Protein AF-A0A5R2MT74-F1 (afdb_monomer_lite)

Foldseek 3Di:
DVVPDDVVVVVVVLVCQCPVDPVNVVVNCVVVVVVVVLVVVQVVQVVVVHGDPDSVVVVVVVVVVVVVVCVVCVVPDPPVVD

Sequence (82 aa):
MLVGENPFRAAVILVEGAFGKGTGIAFTLFYATTFIFTGLSVAVAAHCGLFNIGTEGQAYIAGLGIAIVCLSFDSTLPWWLT

Secondary structure (DSSP, 8-state):
--SSS-HHHHHHHHHHHHHSSHHHHHHHHHHHHHHHHHHHHHHHHHHTT-----HHHHHHHHHHHHHHHHHHHTTTS-TTT-

Radius of gyration: 18.96 Å; chains: 1; bounding box: 41×24×57 Å

Structure (mmCIF, N/CA/C/O backbone):
data_AF-A0A5R2MT74-F1
#
_entry.id   AF-A0A5R2MT74-F1
#
loop_
_atom_site.group_PDB
_atom_site.id
_atom_site.type_symbol
_atom_site.label_atom_id
_atom_site.label_alt_id
_atom_site.label_comp_id
_atom_site.label_asym_id
_atom_site.label_entity_id
_atom_site.label_seq_id
_atom_site.pdbx_PDB_ins_code
_atom_site.Cartn_x
_atom_site.Cartn_y
_atom_site.Cartn_z
_atom_site.occupancy
_atom_site.B_iso_or_equiv
_atom_site.auth_seq_id
_atom_site.auth_comp_id
_atom_site.auth_asym_id
_atom_site.auth_atom_id
_atom_site.pdbx_PDB_model_num
ATOM 1 N N . MET A 1 1 ? -6.995 8.767 27.645 1.00 53.56 1 MET A N 1
ATOM 2 C CA . MET A 1 1 ? -6.415 9.021 28.991 1.00 53.56 1 MET A CA 1
ATOM 3 C C . MET A 1 1 ? -5.761 10.403 29.127 1.00 53.56 1 MET A C 1
ATOM 5 O O . MET A 1 1 ? -6.005 11.022 30.145 1.00 53.56 1 MET A O 1
ATOM 9 N N . LEU A 1 2 ? -5.042 10.940 28.124 1.00 61.53 2 LEU A N 1
ATOM 10 C CA . LEU A 1 2 ? -4.575 12.352 28.104 1.00 61.53 2 LEU A CA 1
ATOM 11 C C . LEU A 1 2 ? -5.514 13.337 27.362 1.00 61.53 2 LEU A C 1
ATOM 13 O O . LEU A 1 2 ? -5.407 14.539 27.549 1.00 61.53 2 LEU A O 1
ATOM 17 N N . VAL A 1 3 ? -6.458 12.829 26.557 1.00 70.88 3 VAL A N 1
ATOM 18 C CA . VAL A 1 3 ? -7.419 13.612 25.737 1.00 70.88 3 VAL A CA 1
ATOM 19 C C . VAL A 1 3 ? -8.852 13.566 26.317 1.00 70.88 3 VAL A C 1
ATOM 21 O O . VAL A 1 3 ? -9.806 14.005 25.693 1.00 70.88 3 VAL A O 1
ATOM 24 N N . GLY A 1 4 ? -9.046 12.991 27.511 1.00 80.75 4 GLY A N 1
ATOM 25 C CA . GLY A 1 4 ? -10.377 12.815 28.128 1.00 80.75 4 GLY A CA 1
ATOM 26 C C . GLY A 1 4 ? -11.242 11.690 27.533 1.00 80.75 4 GLY A C 1
ATOM 27 O O . GLY A 1 4 ? -12.152 11.212 28.200 1.00 80.75 4 GLY A O 1
ATOM 28 N N . GLU A 1 5 ? -10.920 11.195 26.336 1.00 81.69 5 GLU A N 1
ATOM 29 C CA . GLU A 1 5 ? -11.596 10.050 25.707 1.00 81.69 5 GLU A CA 1
ATOM 30 C C . GLU A 1 5 ? -11.079 8.690 26.221 1.00 81.69 5 GLU A C 1
ATOM 32 O O . GLU A 1 5 ? -9.901 8.529 26.603 1.00 81.69 5 GLU A O 1
ATOM 37 N N . ASN A 1 6 ? -11.982 7.705 26.233 1.00 89.69 6 ASN A N 1
ATOM 38 C CA . ASN A 1 6 ? -11.709 6.351 26.694 1.00 89.69 6 ASN A CA 1
ATOM 39 C C . ASN A 1 6 ? -10.986 5.581 25.569 1.00 89.69 6 ASN A C 1
ATOM 41 O O . ASN A 1 6 ? -11.566 5.358 24.507 1.00 89.69 6 ASN A O 1
ATOM 45 N N . PRO A 1 7 ? -9.736 5.130 25.781 1.00 90.06 7 PRO A N 1
ATOM 46 C CA . PRO A 1 7 ? -8.951 4.484 24.729 1.00 90.06 7 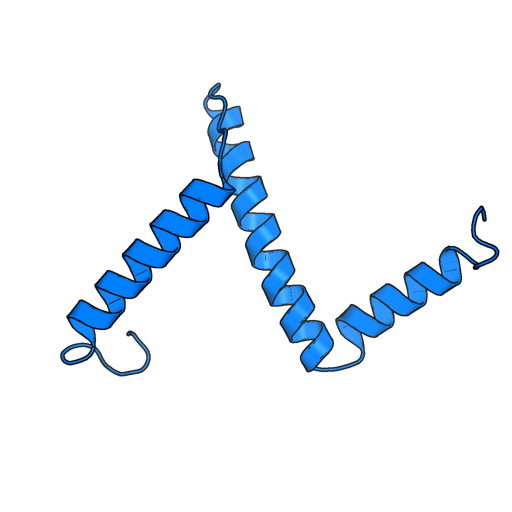PRO A CA 1
ATOM 47 C C . PRO A 1 7 ? -9.584 3.181 24.225 1.00 90.06 7 PRO A C 1
ATOM 49 O O . PRO A 1 7 ? -9.464 2.862 23.046 1.00 90.06 7 PRO A O 1
ATOM 52 N N . PHE A 1 8 ? -10.304 2.453 25.083 1.00 92.62 8 PHE A N 1
ATOM 53 C CA . PHE A 1 8 ? -11.029 1.252 24.674 1.00 92.62 8 PHE A CA 1
ATOM 54 C C . PHE A 1 8 ? -12.220 1.597 23.788 1.00 92.62 8 PHE A C 1
ATOM 56 O O . PHE A 1 8 ? -12.470 0.904 22.807 1.00 92.62 8 PHE A O 1
ATOM 63 N N . ARG A 1 9 ? -12.918 2.701 24.076 1.00 92.38 9 ARG A N 1
ATOM 64 C CA . ARG A 1 9 ? -13.996 3.182 23.208 1.00 92.38 9 ARG A CA 1
ATOM 65 C C . ARG A 1 9 ? -13.464 3.596 21.839 1.00 92.38 9 ARG A C 1
ATOM 67 O O . ARG A 1 9 ? -14.054 3.224 20.832 1.00 92.38 9 ARG A O 1
ATOM 74 N N . ALA A 1 10 ? -12.328 4.288 21.794 1.00 91.94 10 ALA A N 1
ATOM 75 C CA . ALA A 1 10 ? -11.667 4.619 20.535 1.00 91.94 10 ALA A CA 1
ATOM 76 C C . ALA A 1 10 ? -11.269 3.359 19.743 1.00 91.94 10 ALA A C 1
ATOM 78 O O . ALA A 1 10 ? -11.513 3.295 18.542 1.00 91.94 10 ALA A O 1
ATOM 79 N N . ALA A 1 11 ? -10.725 2.332 20.406 1.00 92.88 11 ALA A N 1
ATOM 80 C CA . ALA A 1 11 ? -10.397 1.061 19.759 1.00 92.88 11 ALA A CA 1
ATOM 81 C C . ALA A 1 11 ? -11.637 0.368 19.169 1.00 92.88 11 ALA A C 1
ATOM 83 O O . ALA A 1 11 ? -11.591 -0.092 18.030 1.00 92.88 11 ALA A O 1
ATOM 84 N N . VAL A 1 12 ? -12.757 0.349 19.900 1.00 94.62 12 VAL A N 1
ATOM 85 C CA . VAL A 1 12 ? -14.033 -0.181 19.390 1.00 94.62 12 VAL A CA 1
ATOM 86 C C . VAL A 1 12 ? -14.496 0.600 18.160 1.00 94.62 12 VAL A C 1
ATOM 88 O O . VAL A 1 12 ? -14.801 -0.016 17.145 1.00 94.62 12 VAL A O 1
ATOM 91 N N . ILE A 1 13 ? -14.455 1.936 18.199 1.00 94.06 13 ILE A N 1
ATOM 92 C CA . ILE A 1 13 ? -14.825 2.790 17.057 1.00 94.06 13 ILE A CA 1
ATOM 93 C C . ILE A 1 13 ? -13.944 2.505 15.832 1.00 94.06 13 ILE A C 1
ATOM 95 O O . ILE A 1 13 ? -14.444 2.499 14.711 1.00 94.06 13 ILE A O 1
ATOM 99 N N . LEU A 1 14 ? -12.646 2.249 16.016 1.00 93.25 14 LEU A N 1
ATOM 100 C CA . LEU A 1 14 ? -11.751 1.888 14.911 1.00 93.25 14 LEU A CA 1
ATOM 101 C C . LEU A 1 14 ? -12.137 0.544 14.282 1.00 93.25 14 LEU A C 1
ATOM 103 O O . LEU A 1 14 ? -12.172 0.434 13.058 1.00 93.25 14 LEU A O 1
ATOM 107 N N . VAL A 1 15 ? -12.456 -0.460 15.102 1.00 95.12 15 VAL A N 1
ATOM 108 C CA . VAL A 1 15 ? -12.899 -1.780 14.625 1.00 95.12 15 VAL A CA 1
ATOM 109 C C . VAL A 1 15 ? -14.247 -1.668 13.908 1.00 95.12 15 VAL A C 1
ATOM 111 O O . VAL A 1 15 ? -14.402 -2.183 12.802 1.00 95.12 15 VAL A O 1
ATOM 114 N N . GLU A 1 16 ? -15.206 -0.943 14.479 1.00 95.12 16 GLU A N 1
ATOM 115 C CA . GLU A 1 16 ? -16.496 -0.672 13.837 1.00 95.12 16 GLU A CA 1
ATOM 116 C C . GLU A 1 16 ? -16.334 0.133 12.541 1.00 95.12 16 GLU A C 1
ATOM 118 O O . GLU A 1 16 ? -17.009 -0.143 11.554 1.00 95.12 16 GLU A O 1
ATOM 123 N N . GLY A 1 17 ? -15.416 1.097 12.495 1.00 94.44 17 GLY A N 1
ATOM 124 C CA . GLY A 1 17 ? -15.109 1.855 11.283 1.00 94.44 17 GLY A CA 1
ATOM 125 C C . GLY A 1 17 ? -14.495 0.986 10.184 1.00 94.44 17 GLY A C 1
ATOM 126 O O . GLY A 1 17 ? -14.869 1.119 9.019 1.00 94.44 17 GLY A O 1
ATOM 127 N N . ALA A 1 18 ? -13.598 0.070 10.555 1.00 95.31 18 ALA A N 1
ATOM 128 C CA . ALA A 1 18 ? -12.920 -0.835 9.632 1.00 95.31 18 ALA A CA 1
ATOM 129 C C . ALA A 1 18 ? -13.843 -1.937 9.083 1.00 95.31 18 ALA A C 1
ATOM 131 O O . ALA A 1 18 ? -13.767 -2.271 7.903 1.00 95.31 18 ALA A O 1
ATOM 132 N N . PHE A 1 19 ? -14.737 -2.492 9.908 1.00 95.50 19 PHE A N 1
ATOM 133 C CA . PHE A 1 19 ? -15.539 -3.670 9.543 1.00 95.50 19 PHE A CA 1
ATOM 134 C C . PHE A 1 19 ? -17.053 -3.423 9.466 1.00 95.50 19 PHE A C 1
ATOM 136 O O . PHE A 1 19 ? -17.789 -4.279 8.982 1.00 95.50 19 PHE A O 1
ATOM 143 N N . GLY A 1 20 ? -17.550 -2.272 9.920 1.00 89.25 20 GLY A N 1
ATOM 144 C CA . GLY A 1 20 ? -18.986 -2.019 10.086 1.00 89.25 20 GLY A CA 1
ATOM 145 C C . GLY A 1 20 ? -19.743 -1.646 8.810 1.00 89.25 20 GLY A C 1
ATOM 146 O O . GLY A 1 20 ? -20.969 -1.737 8.781 1.00 89.25 20 GLY A O 1
ATOM 147 N N . LYS A 1 21 ? -19.054 -1.225 7.742 1.00 92.62 21 LYS A N 1
ATOM 148 C CA . LYS A 1 21 ? -19.654 -0.940 6.423 1.00 92.62 21 LYS A CA 1
ATOM 149 C C . LYS A 1 21 ? -18.753 -1.455 5.305 1.00 92.62 21 LYS A C 1
ATOM 151 O O . LYS A 1 21 ? -17.535 -1.470 5.459 1.00 92.62 21 LYS A O 1
ATOM 156 N N . GLY A 1 22 ? -19.336 -1.763 4.142 1.00 93.38 22 GLY A N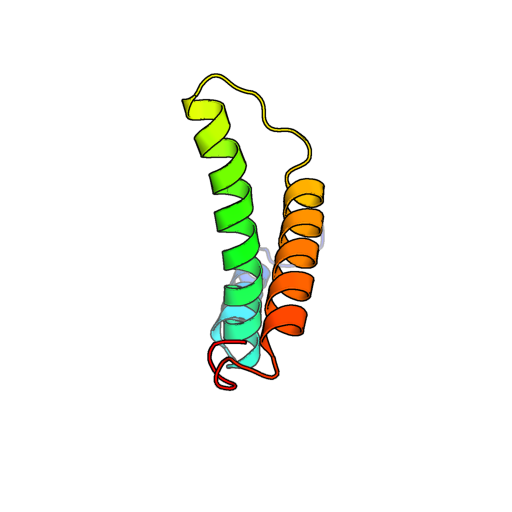 1
ATOM 157 C CA . GLY A 1 22 ? -18.576 -2.189 2.957 1.00 93.38 22 GLY A CA 1
ATOM 158 C C . GLY A 1 22 ? -17.479 -1.196 2.549 1.00 93.38 22 GLY A C 1
ATOM 159 O O . GLY A 1 22 ? -16.369 -1.601 2.226 1.00 93.38 22 GLY A O 1
ATOM 160 N N . THR A 1 23 ? -17.743 0.110 2.658 1.00 93.81 23 THR A N 1
ATOM 161 C CA . THR A 1 23 ? -16.741 1.162 2.416 1.00 93.81 23 THR A CA 1
ATOM 162 C C . THR A 1 23 ? -15.593 1.122 3.429 1.00 93.81 23 THR A C 1
ATOM 164 O O . THR A 1 23 ? -14.450 1.350 3.052 1.00 93.81 23 THR A O 1
ATOM 167 N N . GLY A 1 24 ? -15.882 0.802 4.696 1.00 95.75 24 GLY A N 1
ATOM 168 C CA . GLY A 1 24 ? -14.867 0.631 5.739 1.00 95.75 24 GLY A CA 1
ATOM 169 C C . GLY A 1 24 ? -13.914 -0.503 5.390 1.00 95.75 24 GLY A C 1
ATOM 170 O O . GLY A 1 24 ? -12.709 -0.288 5.318 1.00 95.75 24 GLY A O 1
ATOM 171 N N . ILE A 1 25 ? -14.473 -1.659 5.019 1.00 96.56 25 ILE A N 1
ATOM 172 C CA . ILE A 1 25 ? -13.697 -2.830 4.595 1.00 96.56 25 ILE A CA 1
ATOM 173 C C . ILE A 1 25 ? -12.843 -2.493 3.368 1.00 96.56 25 ILE A C 1
ATOM 175 O O . ILE A 1 25 ? -11.656 -2.815 3.339 1.00 96.56 25 ILE A O 1
ATOM 179 N N . ALA A 1 26 ? -13.420 -1.812 2.374 1.00 96.62 26 ALA A N 1
ATOM 180 C CA . ALA A 1 26 ? -12.700 -1.403 1.171 1.00 96.62 26 ALA A CA 1
ATOM 181 C C . ALA A 1 26 ? -11.503 -0.496 1.500 1.00 96.62 26 ALA A C 1
ATOM 183 O O . ALA A 1 26 ? -10.395 -0.761 1.035 1.00 96.62 26 ALA A O 1
ATOM 184 N N . PHE A 1 27 ? -11.689 0.524 2.344 1.00 95.50 27 PHE A N 1
ATOM 185 C CA . PHE A 1 27 ? -10.588 1.388 2.776 1.00 95.50 27 PHE A CA 1
ATOM 186 C C . PHE A 1 27 ? -9.553 0.636 3.612 1.00 95.50 27 PHE A C 1
ATOM 188 O O . PHE A 1 27 ? -8.355 0.815 3.395 1.00 95.50 27 PHE A O 1
ATOM 195 N N . THR A 1 28 ? -9.981 -0.229 4.532 1.00 96.62 28 THR A N 1
ATOM 196 C CA . THR A 1 28 ? -9.066 -1.047 5.331 1.00 96.62 28 THR A CA 1
ATOM 197 C C . THR A 1 28 ? -8.191 -1.916 4.438 1.00 96.62 28 THR A C 1
ATOM 199 O O . THR A 1 28 ? -6.976 -1.904 4.606 1.00 96.62 28 THR A O 1
ATOM 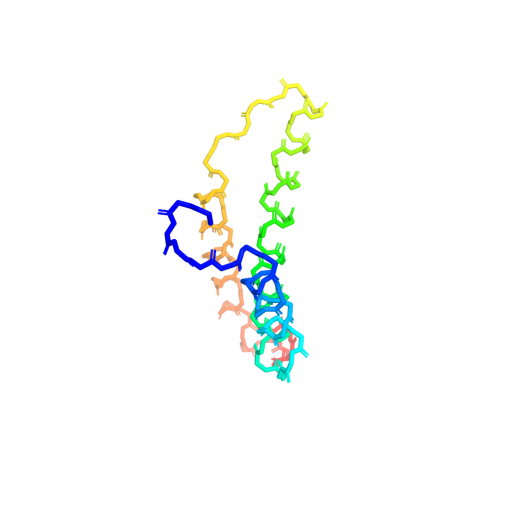202 N N . LEU A 1 29 ? -8.768 -2.613 3.457 1.00 96.38 29 LEU A N 1
ATOM 203 C CA . LEU A 1 29 ? -8.007 -3.431 2.510 1.00 96.38 29 LEU A CA 1
ATOM 204 C C . LEU A 1 29 ? -7.088 -2.584 1.622 1.00 96.38 29 LEU A C 1
ATOM 206 O O . LEU A 1 29 ? -5.933 -2.958 1.415 1.00 96.38 29 LEU A O 1
ATOM 210 N N . PHE A 1 30 ? -7.568 -1.435 1.141 1.00 94.44 30 PHE A N 1
ATOM 211 C CA . PHE A 1 30 ? -6.780 -0.506 0.330 1.00 94.44 30 PHE A CA 1
ATOM 212 C C . PHE A 1 30 ? -5.510 -0.047 1.064 1.00 94.44 30 PHE A C 1
ATOM 214 O O . PHE A 1 30 ? -4.402 -0.188 0.544 1.00 94.44 30 PHE A O 1
ATOM 221 N N . TYR A 1 31 ? -5.642 0.427 2.306 1.00 94.38 31 TYR A N 1
ATOM 222 C CA . TYR A 1 31 ? -4.489 0.859 3.100 1.00 94.38 31 TYR A CA 1
ATOM 223 C C . TYR A 1 31 ? -3.629 -0.313 3.586 1.00 94.38 31 TYR A C 1
ATOM 225 O O . TYR A 1 31 ? -2.402 -0.220 3.547 1.00 94.38 31 TYR A O 1
ATOM 233 N N . ALA A 1 32 ? -4.242 -1.429 3.996 1.00 96.38 32 ALA A N 1
ATOM 234 C CA . ALA A 1 32 ? -3.510 -2.614 4.439 1.00 96.38 32 ALA A CA 1
ATOM 235 C C . ALA A 1 32 ? -2.590 -3.151 3.337 1.00 96.38 32 ALA A C 1
ATOM 237 O O . ALA A 1 32 ? -1.432 -3.453 3.612 1.00 96.38 32 ALA A O 1
ATOM 238 N N . THR A 1 33 ? -3.070 -3.206 2.093 1.00 94.94 33 THR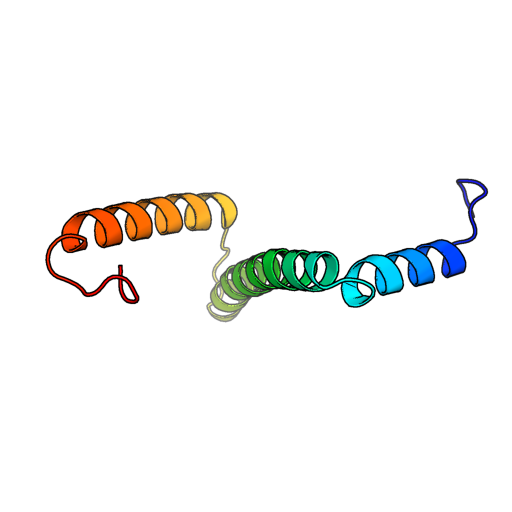 A N 1
ATOM 239 C CA . THR A 1 33 ? -2.280 -3.646 0.933 1.00 94.94 33 THR A CA 1
ATOM 240 C C . THR A 1 33 ? -1.023 -2.794 0.776 1.00 94.94 33 THR A C 1
ATOM 242 O O . THR A 1 33 ? 0.088 -3.324 0.739 1.00 94.94 33 THR A O 1
ATOM 245 N N . THR A 1 34 ? -1.181 -1.469 0.777 1.00 92.00 34 THR A N 1
ATOM 246 C CA . THR A 1 34 ? -0.059 -0.527 0.672 1.00 92.00 34 THR A CA 1
ATOM 247 C C . THR A 1 34 ? 0.947 -0.718 1.807 1.00 92.00 34 THR A C 1
ATOM 249 O O . THR A 1 34 ? 2.149 -0.815 1.551 1.00 92.00 34 THR A O 1
ATOM 252 N N . PHE A 1 35 ? 0.486 -0.836 3.056 1.00 94.12 35 PHE A N 1
ATOM 253 C CA . PHE A 1 35 ? 1.377 -1.035 4.203 1.00 94.12 35 PHE A CA 1
ATOM 254 C C . PHE A 1 35 ? 2.109 -2.379 4.173 1.00 94.12 35 PHE A C 1
ATOM 256 O O . PHE A 1 35 ? 3.308 -2.415 4.452 1.00 94.12 35 PHE A O 1
ATOM 263 N N . ILE A 1 36 ? 1.429 -3.463 3.790 1.00 96.50 36 ILE A N 1
ATOM 264 C CA . ILE A 1 36 ? 2.034 -4.795 3.674 1.00 96.50 36 ILE A CA 1
ATOM 265 C C . ILE A 1 36 ? 3.146 -4.783 2.625 1.00 96.50 36 ILE A C 1
ATOM 267 O O . ILE A 1 36 ? 4.259 -5.210 2.925 1.00 96.50 36 ILE A O 1
ATOM 271 N N . PHE A 1 37 ? 2.894 -4.262 1.421 1.00 94.38 37 PHE A N 1
ATOM 272 C CA . PHE A 1 37 ? 3.909 -4.242 0.362 1.00 94.38 37 PHE A CA 1
ATOM 273 C C . PHE A 1 37 ? 5.059 -3.275 0.653 1.00 94.38 37 PHE A C 1
ATOM 275 O O . PHE A 1 37 ? 6.214 -3.584 0.355 1.00 94.38 37 PHE A O 1
ATOM 282 N N . THR A 1 38 ? 4.772 -2.144 1.299 1.00 93.69 38 THR A N 1
ATOM 283 C CA . THR A 1 38 ? 5.814 -1.211 1.750 1.00 93.69 38 THR A CA 1
ATOM 284 C C . THR A 1 38 ? 6.717 -1.876 2.790 1.00 93.69 38 THR A C 1
ATOM 286 O O . THR A 1 38 ? 7.942 -1.837 2.663 1.00 93.69 38 THR A O 1
ATOM 289 N N . GLY A 1 39 ? 6.127 -2.550 3.782 1.00 93.88 39 GLY A N 1
ATOM 290 C CA . GLY A 1 39 ? 6.868 -3.314 4.784 1.00 93.88 39 GLY A CA 1
ATOM 291 C C . GLY A 1 39 ? 7.660 -4.466 4.167 1.00 93.88 39 GLY A C 1
ATOM 292 O O . GLY A 1 39 ? 8.828 -4.651 4.503 1.00 93.88 39 GLY A O 1
ATOM 293 N N . LEU A 1 40 ? 7.068 -5.190 3.214 1.00 95.56 40 LEU A N 1
ATOM 294 C CA . LEU A 1 40 ? 7.725 -6.279 2.492 1.00 95.56 40 LEU A CA 1
ATOM 295 C C . LEU A 1 40 ? 8.957 -5.788 1.722 1.00 95.56 40 LEU A C 1
ATOM 297 O O . LEU A 1 40 ? 10.004 -6.424 1.791 1.00 95.56 40 LEU A O 1
ATOM 301 N N . SER A 1 41 ? 8.865 -4.643 1.044 1.00 95.12 41 SER A N 1
ATOM 302 C CA . SER A 1 41 ? 9.988 -4.046 0.308 1.00 95.12 41 SER A CA 1
ATOM 303 C C . SER A 1 41 ? 11.183 -3.723 1.217 1.00 95.12 41 SER A C 1
ATOM 305 O O . SER A 1 41 ? 12.340 -3.930 0.842 1.00 95.12 41 SER A O 1
ATOM 307 N N . VAL A 1 42 ? 10.925 -3.276 2.450 1.00 95.06 42 VAL A N 1
ATOM 308 C CA . VAL A 1 42 ? 11.981 -3.049 3.450 1.00 95.06 42 VAL A CA 1
ATOM 309 C C . VAL A 1 42 ? 12.492 -4.373 4.027 1.00 95.06 42 VAL A C 1
ATOM 311 O O . VAL A 1 42 ? 13.702 -4.560 4.142 1.00 95.06 42 VAL A O 1
ATOM 314 N N . ALA A 1 43 ? 11.597 -5.309 4.354 1.00 95.81 43 ALA A N 1
ATOM 315 C CA . ALA A 1 43 ? 11.948 -6.601 4.943 1.00 95.81 43 ALA A CA 1
ATOM 316 C C . ALA A 1 43 ? 12.823 -7.455 4.010 1.00 95.81 43 ALA A C 1
ATOM 318 O O . ALA A 1 43 ? 13.804 -8.042 4.462 1.00 95.81 43 ALA A O 1
ATOM 319 N N . VAL A 1 44 ? 12.509 -7.486 2.711 1.00 96.56 44 VAL A N 1
ATOM 320 C CA . VAL A 1 44 ? 13.301 -8.196 1.695 1.00 96.56 44 VAL A CA 1
ATOM 321 C C . VAL A 1 44 ? 14.703 -7.598 1.586 1.00 96.56 44 VAL A C 1
ATOM 323 O O . VAL A 1 44 ? 15.685 -8.336 1.619 1.00 96.56 44 VAL A O 1
ATOM 326 N N . ALA A 1 45 ? 14.824 -6.270 1.526 1.00 96.19 45 ALA A N 1
ATOM 327 C CA . ALA A 1 45 ? 16.130 -5.618 1.472 1.00 96.19 45 ALA A CA 1
ATOM 328 C C . ALA A 1 45 ? 16.962 -5.889 2.733 1.00 96.19 45 ALA A C 1
ATOM 330 O O . ALA A 1 45 ? 18.130 -6.265 2.624 1.00 96.19 45 ALA A O 1
ATOM 331 N N . ALA A 1 46 ? 16.343 -5.781 3.913 1.00 95.94 46 ALA A N 1
ATOM 332 C CA . ALA A 1 46 ? 16.992 -6.080 5.184 1.00 95.94 46 ALA A CA 1
ATOM 333 C C . ALA A 1 46 ? 17.464 -7.541 5.255 1.00 95.94 46 ALA A C 1
ATOM 335 O O . ALA A 1 46 ? 18.568 -7.806 5.728 1.00 95.94 46 ALA A O 1
ATOM 336 N N . HIS A 1 47 ? 16.673 -8.484 4.730 1.00 97.38 47 HIS A N 1
ATOM 337 C CA . HIS A 1 47 ? 17.063 -9.892 4.633 1.00 97.38 47 HIS A CA 1
ATOM 338 C C . HIS A 1 47 ? 18.295 -10.099 3.736 1.00 97.38 47 HIS A C 1
ATOM 340 O O . HIS A 1 47 ? 19.135 -10.947 4.027 1.00 97.38 47 HIS A O 1
ATOM 346 N N . CYS A 1 48 ? 18.451 -9.284 2.692 1.00 97.31 48 CYS A N 1
ATOM 347 C CA . CYS A 1 48 ? 19.639 -9.268 1.836 1.00 97.31 48 CYS A CA 1
ATOM 348 C C . CYS A 1 48 ? 20.824 -8.468 2.418 1.00 97.31 48 CYS A C 1
ATOM 350 O O . CYS A 1 48 ? 21.841 -8.327 1.743 1.00 97.31 48 CYS A O 1
ATOM 352 N N . GLY A 1 49 ? 20.715 -7.923 3.636 1.00 96.38 49 GLY A N 1
ATOM 353 C CA . GLY A 1 49 ? 21.748 -7.071 4.239 1.00 96.38 49 GLY A CA 1
ATOM 354 C C . GLY A 1 49 ? 21.844 -5.671 3.620 1.00 96.38 49 GLY A C 1
ATOM 355 O O . GLY A 1 49 ? 22.857 -4.993 3.787 1.00 96.38 49 GLY A O 1
ATOM 356 N N . LEU A 1 50 ? 20.809 -5.238 2.897 1.00 95.88 50 LEU A N 1
ATOM 357 C CA . LEU A 1 50 ? 20.730 -3.937 2.239 1.00 95.88 50 LEU A CA 1
ATOM 358 C C . LEU A 1 50 ? 19.792 -2.998 3.000 1.00 95.88 50 LEU A C 1
ATOM 360 O O . LEU A 1 50 ? 18.805 -3.416 3.605 1.00 95.88 50 LEU A O 1
ATOM 364 N N . PHE A 1 51 ? 20.071 -1.700 2.917 1.00 92.38 51 PHE A N 1
ATOM 365 C CA . PHE A 1 51 ? 19.179 -0.669 3.432 1.00 92.38 51 PHE A CA 1
ATOM 366 C C . PHE A 1 51 ? 18.341 -0.090 2.290 1.00 92.38 51 PHE A C 1
ATOM 368 O O . PHE A 1 51 ? 18.891 0.457 1.336 1.00 92.38 51 PHE A O 1
ATOM 375 N N . ASN A 1 52 ? 17.016 -0.223 2.376 1.00 92.12 52 ASN A N 1
ATOM 376 C CA . ASN A 1 52 ? 16.092 0.300 1.370 1.00 92.12 52 ASN A CA 1
ATOM 377 C C . ASN A 1 52 ? 15.434 1.593 1.866 1.00 92.12 52 ASN A C 1
ATOM 379 O O . ASN A 1 52 ? 14.537 1.555 2.708 1.00 92.12 52 ASN A O 1
ATOM 383 N N . ILE A 1 53 ? 15.900 2.732 1.347 1.00 91.44 53 ILE A N 1
ATOM 384 C CA . ILE A 1 53 ? 15.333 4.062 1.610 1.00 91.44 53 ILE A CA 1
ATOM 385 C C . ILE A 1 53 ? 14.478 4.481 0.418 1.00 91.44 53 ILE A C 1
ATOM 387 O O . ILE A 1 53 ? 14.873 4.297 -0.731 1.00 91.44 53 ILE A O 1
ATOM 391 N N . GLY A 1 54 ? 13.354 5.143 0.693 1.00 89.38 54 GLY A N 1
ATOM 392 C CA . GLY A 1 54 ? 12.559 5.787 -0.353 1.00 89.38 54 GLY A CA 1
ATOM 393 C C . GLY A 1 54 ? 11.544 4.853 -0.999 1.00 89.38 54 GLY A C 1
ATOM 394 O O . GLY A 1 54 ? 11.213 5.012 -2.172 1.00 89.38 54 GLY A O 1
ATOM 395 N N . THR A 1 55 ? 11.022 3.901 -0.229 1.00 92.25 55 THR A N 1
ATOM 396 C CA . THR A 1 55 ? 9.973 2.967 -0.649 1.00 92.25 55 THR A CA 1
ATOM 397 C C . THR A 1 55 ? 8.744 3.683 -1.218 1.00 92.25 55 THR A C 1
ATOM 399 O O . THR A 1 55 ? 8.142 3.201 -2.170 1.00 92.25 55 THR A O 1
ATOM 402 N N . GLU A 1 56 ? 8.411 4.873 -0.703 1.00 90.19 56 GLU A N 1
ATOM 403 C CA . GLU A 1 56 ? 7.352 5.728 -1.257 1.00 90.19 56 GLU A CA 1
ATOM 404 C C . GLU A 1 56 ? 7.656 6.154 -2.702 1.00 90.19 56 GLU A C 1
ATOM 406 O O . GLU A 1 56 ? 6.813 6.010 -3.583 1.00 90.19 56 GLU A O 1
ATOM 411 N N . GLY A 1 57 ? 8.880 6.618 -2.978 1.00 92.38 57 GLY A N 1
ATOM 412 C CA . GLY A 1 57 ? 9.313 6.996 -4.327 1.00 92.38 57 GLY A CA 1
ATOM 413 C C . GLY A 1 57 ? 9.330 5.807 -5.289 1.00 92.38 57 GLY A C 1
ATOM 414 O O . GLY A 1 57 ? 8.901 5.934 -6.437 1.00 92.38 57 GLY A O 1
ATOM 415 N N . GLN A 1 58 ? 9.752 4.634 -4.804 1.00 94.75 58 GLN A N 1
ATOM 416 C CA . GLN A 1 58 ? 9.674 3.381 -5.561 1.00 94.75 58 GLN A CA 1
ATOM 417 C C . GLN A 1 58 ? 8.223 3.031 -5.910 1.00 94.75 58 GLN A C 1
ATOM 419 O O . GLN A 1 58 ? 7.951 2.676 -7.055 1.00 94.75 58 GLN A O 1
ATOM 424 N N . ALA A 1 59 ? 7.290 3.184 -4.966 1.00 92.75 59 ALA A N 1
ATOM 425 C CA . ALA A 1 59 ? 5.869 2.953 -5.208 1.00 92.75 59 ALA A CA 1
ATOM 426 C C . ALA A 1 59 ? 5.294 3.930 -6.248 1.00 92.75 59 ALA A C 1
ATOM 428 O O . ALA A 1 59 ? 4.572 3.498 -7.147 1.00 92.75 59 ALA A O 1
ATOM 429 N N . TYR A 1 60 ? 5.656 5.217 -6.190 1.00 93.75 60 TYR A N 1
ATOM 430 C CA . TYR A 1 60 ? 5.216 6.209 -7.180 1.00 93.75 60 TYR A CA 1
ATOM 431 C C . TYR A 1 60 ? 5.718 5.896 -8.592 1.00 93.75 60 TYR A C 1
ATOM 433 O O . TYR A 1 60 ? 4.928 5.898 -9.537 1.00 93.75 60 TYR A O 1
ATOM 441 N N . ILE A 1 61 ? 7.012 5.602 -8.749 1.00 96.81 61 ILE A N 1
ATOM 442 C CA . ILE A 1 61 ? 7.584 5.283 -10.065 1.00 96.81 61 ILE A CA 1
ATOM 443 C C . ILE A 1 61 ? 7.053 3.947 -10.592 1.00 96.81 61 ILE A C 1
ATOM 445 O O . ILE A 1 61 ? 6.749 3.851 -11.781 1.00 96.81 61 ILE A O 1
ATOM 449 N N . ALA A 1 62 ? 6.873 2.942 -9.731 1.00 94.69 62 ALA A N 1
ATOM 450 C CA . ALA A 1 62 ? 6.240 1.684 -10.116 1.00 94.69 62 ALA A CA 1
ATOM 451 C C . ALA A 1 62 ? 4.794 1.902 -10.588 1.00 94.69 62 ALA A C 1
ATOM 453 O O . ALA A 1 62 ? 4.417 1.400 -11.645 1.00 94.69 62 ALA A O 1
ATOM 454 N N . GLY A 1 63 ? 4.007 2.698 -9.856 1.00 94.44 63 GLY A N 1
ATOM 455 C CA . GLY A 1 63 ? 2.637 3.046 -10.235 1.00 94.44 63 GLY A CA 1
ATOM 456 C C . GLY A 1 63 ? 2.564 3.786 -11.572 1.00 94.44 63 GLY A C 1
ATOM 457 O O . GLY A 1 63 ? 1.748 3.433 -12.422 1.00 94.44 63 GLY A O 1
ATOM 458 N N . LEU A 1 64 ? 3.459 4.753 -11.802 1.00 97.19 64 LEU A N 1
ATOM 459 C CA . LEU A 1 64 ? 3.575 5.442 -13.091 1.00 97.19 64 LEU A CA 1
ATOM 460 C C . LEU A 1 64 ? 3.931 4.467 -14.222 1.00 97.19 64 LEU A C 1
ATOM 462 O O . LEU A 1 64 ? 3.323 4.517 -15.289 1.00 97.19 64 LEU A O 1
ATOM 466 N N . GLY A 1 65 ? 4.890 3.571 -13.987 1.00 96.81 65 GLY A N 1
ATOM 467 C CA . GLY A 1 65 ? 5.290 2.553 -14.956 1.00 96.81 65 GLY A CA 1
ATOM 468 C C . GLY A 1 65 ? 4.137 1.623 -15.330 1.00 96.81 65 GLY A C 1
ATOM 469 O O . GLY A 1 65 ? 3.890 1.411 -16.515 1.00 96.81 65 GLY A O 1
ATOM 470 N N . ILE A 1 66 ? 3.387 1.134 -14.337 1.00 94.75 66 ILE A N 1
ATOM 471 C CA . ILE A 1 66 ? 2.195 0.303 -14.561 1.00 94.75 66 ILE A CA 1
ATOM 472 C C . ILE A 1 66 ? 1.154 1.076 -15.371 1.00 94.75 66 ILE A C 1
ATOM 474 O O . ILE A 1 66 ? 0.676 0.560 -16.374 1.00 94.75 66 ILE A O 1
ATOM 478 N N . ALA A 1 67 ? 0.857 2.326 -15.003 1.00 94.69 67 ALA A N 1
ATOM 479 C CA . ALA A 1 67 ? -0.111 3.145 -15.727 1.00 94.69 67 ALA A CA 1
ATOM 480 C C . ALA A 1 67 ? 0.273 3.334 -17.205 1.00 94.69 67 ALA A C 1
ATOM 482 O O . ALA A 1 67 ? -0.578 3.208 -18.083 1.00 94.69 67 ALA A O 1
ATOM 483 N N . ILE A 1 68 ? 1.554 3.584 -17.495 1.00 96.25 68 ILE A N 1
ATOM 484 C CA . ILE A 1 68 ? 2.054 3.690 -18.874 1.00 96.25 68 ILE A CA 1
ATOM 485 C C . ILE A 1 68 ? 1.871 2.366 -19.621 1.00 96.25 68 ILE A C 1
ATOM 487 O O . ILE A 1 68 ? 1.430 2.379 -20.770 1.00 96.25 68 ILE A O 1
ATOM 491 N N . VAL A 1 69 ? 2.192 1.233 -18.990 1.00 94.44 69 VAL A N 1
ATOM 492 C CA . VAL A 1 69 ? 2.035 -0.095 -19.602 1.00 94.44 69 VAL A CA 1
ATOM 493 C C . VAL A 1 69 ? 0.563 -0.377 -19.901 1.00 94.44 69 VAL A C 1
ATOM 495 O O . VAL A 1 69 ? 0.252 -0.707 -21.041 1.00 94.44 69 VAL A O 1
ATOM 498 N N . CYS A 1 70 ? -0.342 -0.173 -18.941 1.00 93.31 70 CYS A N 1
ATOM 499 C CA . CYS A 1 70 ? -1.784 -0.334 -19.146 1.00 93.31 70 CYS A CA 1
ATOM 500 C C . CYS A 1 70 ? -2.264 0.513 -20.334 1.00 93.31 70 CYS A C 1
ATOM 502 O O . CYS A 1 70 ? -2.782 -0.016 -21.313 1.00 93.31 70 CYS A O 1
ATOM 504 N N . LEU A 1 71 ? -1.975 1.817 -20.331 1.00 92.56 71 LEU A N 1
ATOM 505 C CA . LEU A 1 71 ? -2.377 2.711 -21.424 1.00 92.56 71 LEU A CA 1
ATOM 506 C C . LEU A 1 71 ? -1.780 2.314 -22.782 1.00 92.56 71 LEU A C 1
ATOM 508 O O . LEU A 1 71 ? -2.411 2.518 -23.816 1.00 92.56 71 LEU A O 1
ATOM 512 N N . SER A 1 72 ? -0.579 1.734 -22.794 1.00 94.12 72 SER A N 1
ATOM 513 C CA . SER A 1 72 ? 0.065 1.271 -24.028 1.00 94.12 72 SER A CA 1
ATOM 514 C C . SER A 1 72 ? -0.640 0.058 -24.637 1.00 94.12 72 SER A C 1
ATOM 516 O O . SER A 1 72 ? -0.632 -0.100 -25.857 1.00 94.12 72 SER A O 1
ATOM 518 N N . PHE A 1 73 ? -1.251 -0.792 -23.809 1.00 94.19 73 PHE A N 1
ATOM 519 C CA . PHE A 1 73 ? -1.909 -2.023 -24.248 1.00 94.19 73 PHE A CA 1
ATOM 520 C C . PHE A 1 73 ? -3.443 -1.953 -24.265 1.00 94.19 73 PHE A C 1
ATOM 522 O O . PHE A 1 73 ? -4.071 -2.911 -24.719 1.00 94.19 73 PHE A O 1
ATOM 529 N N . ASP A 1 74 ? -4.037 -0.822 -23.882 1.00 90.94 74 ASP A N 1
ATOM 530 C CA . ASP A 1 74 ? -5.489 -0.607 -23.769 1.00 90.94 74 ASP A CA 1
ATOM 531 C C . ASP A 1 74 ? -6.299 -1.022 -25.000 1.00 90.94 74 ASP A C 1
ATOM 533 O O . ASP A 1 74 ? -7.345 -1.652 -24.888 1.00 90.94 74 ASP A O 1
ATOM 537 N N . SER A 1 75 ? -5.773 -0.767 -26.198 1.00 88.31 75 SER A N 1
ATOM 538 C CA . SER A 1 75 ? -6.448 -1.130 -27.453 1.00 88.31 75 SER A CA 1
ATOM 539 C C . SER A 1 75 ? -6.337 -2.611 -27.837 1.00 88.31 75 SER A C 1
ATOM 541 O O . SER A 1 75 ? -7.052 -3.072 -28.727 1.00 88.31 75 SER A O 1
ATOM 543 N N . THR A 1 76 ? -5.428 -3.356 -27.207 1.00 92.00 76 THR A N 1
ATOM 544 C CA . THR A 1 76 ? -5.084 -4.737 -27.592 1.00 92.00 76 THR A CA 1
ATOM 545 C C . THR A 1 76 ? -5.491 -5.770 -26.555 1.00 92.00 76 THR A C 1
ATOM 547 O O . THR A 1 76 ? -5.845 -6.894 -26.916 1.00 92.00 76 THR A O 1
ATOM 550 N N . LEU A 1 77 ? -5.434 -5.408 -25.275 1.00 89.25 77 LEU A N 1
ATOM 551 C CA . LEU A 1 77 ? -5.790 -6.283 -24.174 1.00 89.25 77 LEU A CA 1
ATOM 552 C C . LEU A 1 77 ? -7.261 -6.071 -23.796 1.00 89.25 77 LEU A C 1
ATOM 554 O O . LEU A 1 77 ? -7.784 -4.962 -2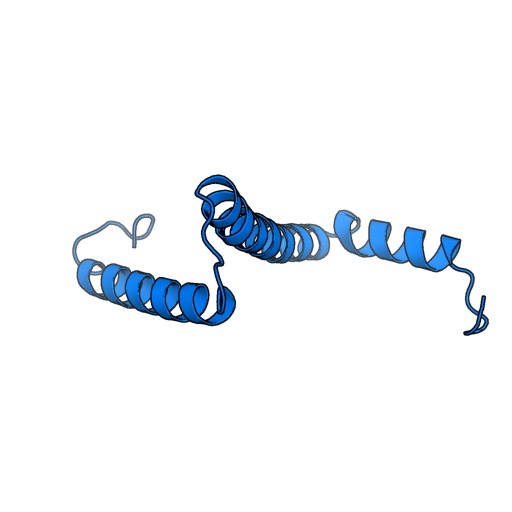3.894 1.00 89.25 77 LEU A O 1
ATOM 558 N N . PRO A 1 78 ? -7.969 -7.135 -23.386 1.00 87.94 78 PRO A N 1
ATOM 559 C CA . PRO A 1 78 ? -9.343 -7.005 -22.928 1.00 87.94 78 PRO A CA 1
ATOM 560 C C . PRO A 1 78 ? -9.413 -6.135 -21.666 1.00 87.94 78 PRO A C 1
ATOM 562 O O . PRO A 1 78 ? -8.521 -6.176 -20.828 1.00 87.94 78 PRO A O 1
ATOM 565 N N . TRP A 1 79 ? -10.529 -5.423 -21.498 1.00 83.31 79 TRP A N 1
ATOM 566 C CA . TRP A 1 79 ? -10.794 -4.438 -20.433 1.00 83.31 79 TRP A CA 1
ATOM 567 C C . TRP A 1 79 ? -10.555 -4.886 -18.979 1.00 83.31 79 TRP A C 1
ATOM 569 O O . TRP A 1 79 ? -10.534 -4.053 -18.086 1.00 83.31 79 TRP A O 1
ATOM 579 N N . TRP A 1 80 ? -10.445 -6.188 -18.712 1.00 85.19 80 TRP A N 1
ATOM 580 C CA . TRP A 1 80 ? -10.146 -6.723 -17.379 1.00 85.19 80 TRP A CA 1
ATOM 581 C C . TRP A 1 80 ? -8.643 -6.939 -17.133 1.00 85.19 80 TRP A C 1
ATOM 583 O O . TRP A 1 80 ? -8.259 -7.275 -16.014 1.00 85.19 80 TRP A O 1
ATOM 593 N N . LEU A 1 81 ? -7.810 -6.813 -18.172 1.00 78.56 81 LEU A N 1
ATOM 594 C CA . LEU A 1 81 ? -6.357 -7.006 -18.135 1.00 78.56 81 LEU A CA 1
ATOM 595 C C . LEU A 1 81 ? -5.576 -5.688 -18.318 1.00 78.56 81 LEU A C 1
ATOM 597 O O . LEU A 1 81 ? -4.391 -5.649 -17.992 1.00 78.56 81 LEU A O 1
ATOM 601 N N . THR A 1 82 ? -6.228 -4.640 -18.826 1.00 73.12 82 THR A N 1
ATOM 602 C CA . THR A 1 82 ? -5.701 -3.269 -18.882 1.00 73.12 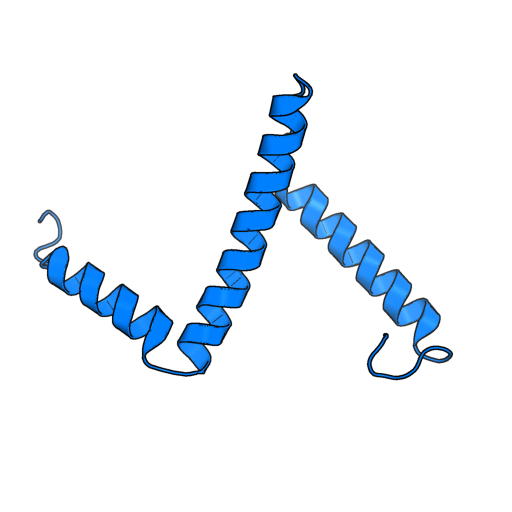82 THR A CA 1
ATOM 603 C C . THR A 1 82 ? -6.140 -2.476 -17.660 1.00 73.12 82 THR A C 1
ATOM 605 O O . THR A 1 82 ? -5.280 -1.767 -17.088 1.00 73.12 82 THR A O 1
#

pLDDT: mean 91.81, std 7.33, range [53.56, 97.38]